Protein AF-A0A370MFU5-F1 (afdb_monomer_lite)

Organism: Acinetobacter baumannii (NCBI:txid470)

Radius of gyration: 20.23 Å; chains: 1; bounding box: 50×30×46 Å

pLDDT: mean 75.56, std 7.23, range [51.0, 90.56]

Secondary structure (DSSP, 8-state):
--HHHHHHHHHHHHHHHHTTSS----SS--HHHHHHHHHHHHTTTTHHHHHHHHHHHHHHHHHHHHHTT-

Structure (mmCIF, N/CA/C/O backbone):
data_AF-A0A370MFU5-F1
#
_entry.id   AF-A0A370MFU5-F1
#
loop_
_atom_site.group_PDB
_atom_site.id
_atom_site.type_symbol
_atom_site.label_atom_id
_atom_site.label_alt_id
_atom_site.label_comp_id
_atom_site.label_asym_id
_atom_site.label_entity_id
_atom_site.label_seq_id
_atom_site.pdbx_PDB_ins_code
_atom_site.Cartn_x
_atom_site.Cartn_y
_atom_site.Cartn_z
_atom_site.occupancy
_atom_site.B_iso_or_equiv
_atom_site.auth_seq_id
_atom_site.auth_comp_id
_atom_site.auth_asym_id
_atom_site.auth_atom_id
_atom_site.pdbx_PDB_model_num
ATOM 1 N N . MET A 1 1 ? -9.877 6.206 23.425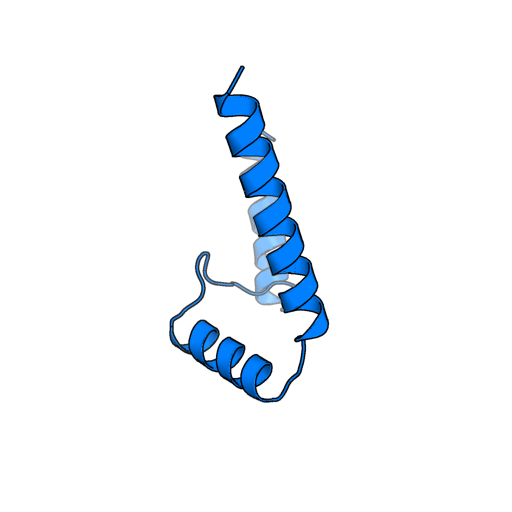 1.00 68.12 1 MET A N 1
ATOM 2 C CA . MET A 1 1 ? -10.986 5.224 23.459 1.00 68.12 1 MET A CA 1
ATOM 3 C C . MET A 1 1 ? -10.613 4.076 24.386 1.00 68.12 1 MET A C 1
ATOM 5 O O . MET A 1 1 ? -9.588 3.436 24.158 1.00 68.12 1 MET A O 1
ATOM 9 N N . ASN A 1 2 ? -11.387 3.851 25.447 1.00 90.56 2 ASN A N 1
ATOM 10 C CA . ASN A 1 2 ? -11.133 2.766 26.400 1.00 90.56 2 ASN A CA 1
ATOM 11 C C . ASN A 1 2 ? -11.587 1.399 25.840 1.00 90.56 2 ASN A C 1
ATOM 13 O O . ASN A 1 2 ? -12.263 1.327 24.811 1.00 90.56 2 ASN A O 1
ATOM 17 N N . ILE A 1 3 ? -11.225 0.303 26.515 1.00 84.62 3 ILE A N 1
ATOM 18 C CA . ILE A 1 3 ? -11.524 -1.068 26.056 1.00 84.62 3 ILE A CA 1
ATOM 19 C C . ILE A 1 3 ? -13.036 -1.318 25.918 1.00 84.62 3 ILE A C 1
ATOM 21 O O . ILE A 1 3 ? -13.463 -1.957 24.957 1.00 84.62 3 ILE A O 1
ATOM 25 N N . LYS A 1 4 ? -13.859 -0.790 26.834 1.00 83.38 4 LYS A N 1
ATOM 26 C CA . LYS A 1 4 ? -15.323 -0.947 26.795 1.00 83.38 4 LYS A CA 1
ATOM 27 C C . LYS A 1 4 ? -15.930 -0.232 25.585 1.00 83.38 4 LYS A C 1
ATOM 29 O O . LYS A 1 4 ? -16.763 -0.806 24.893 1.00 83.38 4 LYS A O 1
ATOM 34 N N . GLN A 1 5 ? -15.449 0.972 25.283 1.00 85.94 5 GLN A N 1
ATOM 35 C CA . GLN A 1 5 ? -15.849 1.737 24.103 1.00 85.94 5 GLN A CA 1
ATOM 36 C C . GLN A 1 5 ? -15.459 1.007 22.809 1.00 85.94 5 GLN A C 1
ATOM 38 O O . GLN A 1 5 ? -16.292 0.884 21.916 1.00 85.94 5 GLN A O 1
ATOM 43 N N . LYS A 1 6 ? -14.235 0.456 22.723 1.00 77.62 6 LYS A N 1
ATOM 44 C CA . LYS A 1 6 ? -13.782 -0.336 21.559 1.00 77.62 6 LYS A CA 1
ATOM 45 C C . LYS A 1 6 ? -14.671 -1.558 21.301 1.00 77.62 6 LYS A C 1
ATOM 47 O O . LYS A 1 6 ? -15.033 -1.810 20.160 1.00 77.62 6 LYS A O 1
ATOM 52 N N . ARG A 1 7 ? -15.061 -2.289 22.352 1.00 77.38 7 ARG A N 1
ATOM 53 C CA . ARG A 1 7 ? -15.957 -3.455 22.229 1.00 77.38 7 ARG A CA 1
ATOM 54 C C . ARG A 1 7 ? -17.370 -3.082 21.776 1.00 77.38 7 ARG A C 1
ATOM 56 O O . ARG A 1 7 ? -17.945 -3.809 20.981 1.00 77.38 7 ARG A O 1
ATOM 63 N N . ALA A 1 8 ? -17.912 -1.957 22.243 1.00 81.94 8 ALA A N 1
ATOM 64 C CA . ALA A 1 8 ? -19.233 -1.492 21.812 1.00 81.94 8 ALA A CA 1
ATOM 65 C C . ALA A 1 8 ? -19.257 -1.099 20.323 1.00 81.94 8 ALA A C 1
ATOM 67 O O . ALA A 1 8 ? -20.262 -1.292 19.645 1.00 81.94 8 ALA A O 1
ATOM 68 N N . GLN A 1 9 ? -18.140 -0.572 19.814 1.00 79.56 9 GLN A N 1
ATOM 69 C CA . GLN A 1 9 ? -17.995 -0.215 18.404 1.00 79.56 9 GLN A CA 1
ATOM 70 C C . GLN A 1 9 ? -17.776 -1.443 17.505 1.00 79.56 9 GLN A C 1
ATOM 72 O O . GLN A 1 9 ? -18.278 -1.468 16.386 1.00 79.56 9 GLN A O 1
ATOM 77 N N . PHE A 1 10 ? -17.129 -2.491 18.026 1.00 79.25 10 PHE A N 1
ATOM 78 C CA . PHE A 1 10 ? -16.837 -3.721 17.286 1.00 79.25 10 PHE A CA 1
ATOM 79 C C . PHE A 1 10 ? -18.083 -4.384 16.678 1.00 79.25 10 PHE A C 1
ATOM 81 O O . PHE A 1 10 ? -18.032 -4.813 15.533 1.00 79.25 10 PHE A O 1
ATOM 88 N N . ALA A 1 11 ? -19.214 -4.422 17.393 1.00 79.50 11 ALA A N 1
ATOM 89 C CA . ALA A 1 11 ? -20.457 -4.992 16.860 1.00 79.50 11 ALA A CA 1
ATOM 90 C C . ALA A 1 11 ? -20.948 -4.255 15.597 1.00 79.50 11 ALA A C 1
ATOM 92 O O . ALA A 1 11 ? -21.287 -4.890 14.60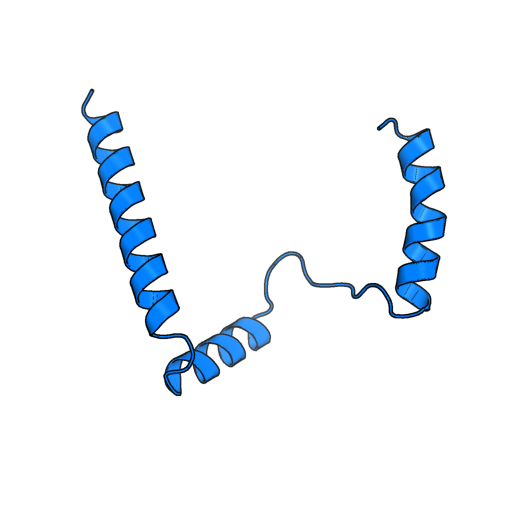7 1.00 79.50 11 ALA A O 1
ATOM 93 N N . LYS A 1 12 ? -20.885 -2.916 15.594 1.00 77.94 12 LYS A N 1
ATOM 94 C CA . LYS A 1 12 ? -21.260 -2.095 14.429 1.00 77.94 12 LYS A CA 1
ATOM 95 C C . LYS A 1 12 ? -20.300 -2.282 13.256 1.00 77.94 12 LYS A C 1
ATOM 97 O O . LYS A 1 12 ? -20.705 -2.191 12.103 1.00 77.94 12 LYS A O 1
ATOM 102 N N . ASP A 1 13 ? -19.023 -2.507 13.549 1.00 79.19 13 ASP A N 1
ATOM 103 C CA . ASP A 1 13 ? -18.007 -2.727 12.522 1.00 79.19 13 ASP A CA 1
ATOM 104 C C . ASP A 1 13 ? -18.150 -4.124 11.881 1.00 79.19 13 ASP A C 1
ATOM 106 O O . ASP A 1 13 ? -17.842 -4.283 10.701 1.00 79.19 13 ASP A O 1
ATOM 110 N N . ILE A 1 14 ? -18.680 -5.113 12.617 1.00 82.56 14 ILE A N 1
ATOM 111 C CA . ILE A 1 14 ? -19.053 -6.431 12.076 1.00 82.56 14 ILE A CA 1
ATOM 112 C C . ILE A 1 14 ? -20.257 -6.325 11.137 1.00 82.56 14 ILE A C 1
ATOM 114 O O . ILE A 1 14 ? -20.205 -6.892 10.050 1.00 82.56 14 ILE A O 1
ATOM 118 N N . ASP A 1 15 ? -21.297 -5.567 11.491 1.00 83.06 15 ASP A N 1
ATOM 119 C CA . ASP A 1 15 ? -22.455 -5.378 10.602 1.00 83.06 15 ASP A CA 1
ATOM 120 C C . ASP A 1 15 ? -22.041 -4.744 9.264 1.00 83.06 15 ASP A C 1
ATOM 122 O O . ASP A 1 15 ? -22.499 -5.155 8.197 1.00 83.06 15 ASP A O 1
ATOM 126 N N . LYS A 1 16 ? -21.099 -3.794 9.300 1.00 78.12 16 LYS A N 1
ATOM 127 C CA . LYS A 1 16 ? -20.489 -3.196 8.099 1.00 78.12 16 LYS A CA 1
ATOM 128 C C . LYS A 1 16 ? -19.637 -4.181 7.302 1.00 78.12 16 LYS A C 1
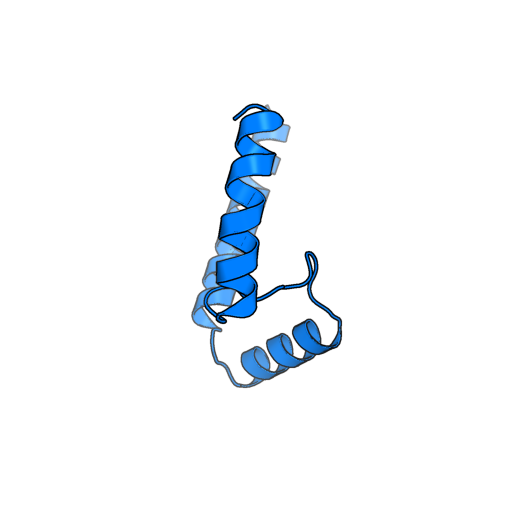ATOM 130 O O . LYS A 1 16 ? -19.596 -4.119 6.079 1.00 78.12 16 LYS A O 1
ATOM 135 N N . LEU A 1 17 ? -18.961 -5.108 7.976 1.00 77.81 17 LEU A N 1
ATOM 136 C CA . LEU A 1 17 ? -18.221 -6.166 7.297 1.00 77.81 17 LEU A CA 1
ATOM 137 C C . LEU A 1 17 ? -19.163 -7.144 6.580 1.00 77.81 17 LEU A C 1
ATOM 139 O O . LEU A 1 17 ? -18.904 -7.515 5.440 1.00 77.81 17 LEU A O 1
ATOM 143 N N . VAL A 1 18 ? -20.260 -7.546 7.227 1.00 82.88 18 VAL A N 1
ATOM 144 C CA . VAL A 1 18 ? -21.225 -8.513 6.672 1.00 82.88 18 VAL A CA 1
ATOM 145 C C . VAL A 1 18 ? -22.081 -7.898 5.562 1.00 82.88 18 VAL A C 1
ATOM 147 O O . VAL A 1 18 ? -22.391 -8.576 4.587 1.00 82.88 18 VAL A O 1
ATOM 150 N N . SER A 1 19 ? -22.432 -6.615 5.673 1.00 87.69 19 SER A N 1
ATOM 151 C CA . SER A 1 19 ? -23.161 -5.877 4.627 1.00 87.69 19 SER A CA 1
ATOM 152 C C . SER A 1 19 ? -22.315 -5.560 3.388 1.00 87.69 19 SER A C 1
ATOM 154 O O . SER A 1 19 ? -22.865 -5.133 2.376 1.00 87.69 19 SER A O 1
ATOM 156 N N . GLY A 1 20 ? -20.999 -5.800 3.440 1.00 76.12 20 GLY A N 1
ATOM 157 C CA . GLY A 1 20 ? -20.075 -5.531 2.338 1.00 76.12 20 GLY A CA 1
ATOM 158 C C . GLY A 1 20 ? -19.547 -4.095 2.294 1.00 76.12 20 GLY A C 1
ATOM 159 O O . GLY A 1 20 ? -18.749 -3.780 1.413 1.00 76.12 20 GLY A O 1
ATOM 160 N N . ASP A 1 21 ? -19.923 -3.245 3.255 1.00 75.81 21 ASP A N 1
ATOM 161 C CA . ASP A 1 21 ? -19.379 -1.890 3.395 1.00 75.81 21 ASP A CA 1
ATOM 162 C C . ASP A 1 21 ? -17.876 -1.913 3.725 1.00 75.81 21 ASP A C 1
ATOM 164 O O . ASP A 1 21 ? -17.142 -0.999 3.342 1.00 75.81 21 ASP A O 1
ATOM 168 N N . TYR A 1 22 ? -17.400 -2.954 4.425 1.00 71.38 22 TYR A N 1
ATOM 169 C CA . TYR A 1 22 ? -15.984 -3.183 4.732 1.00 71.38 22 TYR A CA 1
ATOM 170 C C . TYR A 1 22 ? -15.442 -4.463 4.087 1.00 71.38 22 TYR A C 1
ATOM 172 O O . TYR A 1 22 ? -16.135 -5.465 3.955 1.00 71.38 22 TYR A O 1
ATOM 180 N N . VAL A 1 23 ? -14.149 -4.442 3.748 1.00 74.88 23 VAL A N 1
ATOM 181 C CA . VAL A 1 23 ? -13.404 -5.597 3.229 1.00 74.88 23 VAL A CA 1
ATOM 182 C C . VAL A 1 23 ? -12.192 -5.854 4.118 1.00 74.88 23 VAL A C 1
ATOM 184 O O . VAL A 1 23 ? -11.476 -4.925 4.501 1.00 74.88 23 VAL A O 1
ATOM 187 N N . LEU A 1 24 ? -11.942 -7.124 4.444 1.00 74.75 24 LEU A N 1
ATOM 188 C CA . LEU A 1 24 ? -10.729 -7.530 5.149 1.00 74.75 24 LEU A CA 1
ATOM 189 C C . LEU A 1 24 ? -9.560 -7.597 4.169 1.00 74.75 24 LEU A C 1
ATOM 191 O O . LEU A 1 24 ? -9.588 -8.353 3.201 1.00 74.75 24 LEU A O 1
ATOM 195 N N . VAL A 1 25 ? -8.509 -6.832 4.456 1.00 76.38 25 VAL A N 1
ATOM 196 C CA . VAL A 1 25 ? -7.289 -6.798 3.648 1.00 76.38 25 VAL A CA 1
ATOM 197 C C . VAL A 1 25 ? -6.106 -7.265 4.502 1.00 76.38 25 VAL A C 1
ATOM 199 O O . VAL A 1 25 ? -5.998 -6.865 5.668 1.00 76.38 25 VAL A O 1
ATOM 202 N N . PRO A 1 26 ? -5.202 -8.105 3.968 1.00 73.50 26 PRO A N 1
ATOM 203 C CA . PRO A 1 26 ? -3.978 -8.486 4.661 1.00 73.50 26 PRO A CA 1
ATOM 204 C C . PRO A 1 26 ? -3.150 -7.267 5.091 1.00 73.50 26 PRO A C 1
ATOM 206 O O . PRO A 1 26 ? -2.984 -6.312 4.337 1.00 73.50 26 PRO A O 1
ATOM 209 N N . LYS A 1 27 ? -2.558 -7.315 6.294 1.00 79.81 27 LYS A N 1
ATOM 210 C CA . LYS A 1 27 ? -1.678 -6.235 6.795 1.00 79.81 27 LYS A CA 1
ATOM 211 C C . LYS A 1 27 ? -0.416 -6.034 5.952 1.00 79.81 27 LYS A C 1
ATOM 213 O O . LYS A 1 27 ? 0.181 -4.962 5.989 1.00 79.81 27 LYS A O 1
ATOM 218 N N . LYS A 1 28 ? 0.025 -7.080 5.255 1.00 77.56 28 LYS A N 1
ATOM 219 C CA . LYS A 1 28 ? 1.123 -7.043 4.290 1.00 77.56 28 LYS A CA 1
ATOM 220 C C . LYS A 1 28 ? 0.613 -7.616 2.970 1.00 77.56 28 LYS A C 1
ATOM 222 O O . LYS A 1 28 ? -0.152 -8.579 3.019 1.00 77.56 28 LYS A O 1
ATOM 227 N N . PRO A 1 29 ? 1.023 -7.058 1.822 1.00 80.06 29 PRO A N 1
ATOM 228 C CA . PRO A 1 29 ? 0.603 -7.570 0.527 1.00 80.06 29 PRO A CA 1
ATOM 229 C C . PRO A 1 29 ? 1.072 -9.016 0.346 1.00 80.06 29 PRO A C 1
ATOM 231 O O . PRO A 1 29 ? 2.167 -9.384 0.779 1.00 80.06 29 PRO A O 1
ATOM 234 N N . THR A 1 30 ? 0.235 -9.836 -0.286 1.00 84.56 30 THR A N 1
ATOM 235 C CA . THR A 1 30 ? 0.621 -11.197 -0.673 1.00 84.56 30 THR A CA 1
ATOM 236 C C . THR A 1 30 ? 1.571 -11.149 -1.868 1.00 84.56 30 THR A C 1
ATOM 238 O O . THR A 1 30 ? 1.658 -10.144 -2.576 1.00 84.56 30 THR A O 1
ATOM 241 N N . GLN A 1 31 ? 2.278 -12.248 -2.127 1.00 85.50 31 GLN A N 1
ATOM 242 C CA . GLN A 1 31 ? 3.194 -12.322 -3.265 1.00 85.50 31 GLN A CA 1
ATOM 243 C C . GLN A 1 31 ? 2.473 -12.128 -4.607 1.00 85.50 31 GLN A C 1
ATOM 245 O O . GLN A 1 31 ? 2.972 -11.421 -5.475 1.00 85.50 31 GLN A O 1
ATOM 250 N N . GLU A 1 32 ? 1.263 -12.664 -4.746 1.00 84.25 32 GLU A N 1
ATOM 251 C CA . GLU A 1 32 ? 0.413 -12.473 -5.925 1.00 84.25 32 GLU A CA 1
ATOM 252 C C . GLU A 1 32 ? -0.012 -11.008 -6.118 1.00 84.25 32 GLU A C 1
ATOM 254 O O . GLU A 1 32 ? 0.032 -10.494 -7.237 1.00 84.25 32 GLU A O 1
ATOM 259 N N . MET A 1 33 ? -0.347 -10.297 -5.031 1.00 81.12 33 MET A N 1
ATOM 260 C CA . MET A 1 33 ? -0.654 -8.861 -5.086 1.00 81.12 33 MET A CA 1
ATOM 261 C C . MET A 1 33 ? 0.563 -8.044 -5.528 1.00 81.12 33 MET A C 1
ATOM 263 O O . MET A 1 33 ? 0.424 -7.102 -6.307 1.00 81.12 33 MET A O 1
ATOM 267 N N . ILE A 1 34 ? 1.760 -8.414 -5.060 1.00 82.44 34 ILE A N 1
ATOM 268 C CA . ILE A 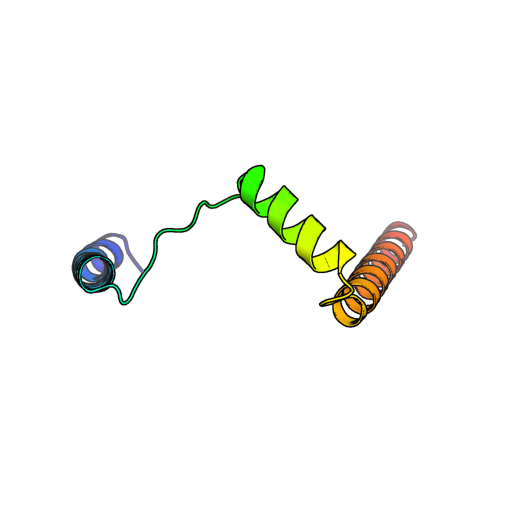1 34 ? 3.013 -7.770 -5.472 1.00 82.44 34 ILE A CA 1
ATOM 269 C C . ILE A 1 34 ? 3.254 -8.002 -6.968 1.00 82.44 34 ILE A C 1
ATOM 271 O O . ILE A 1 34 ? 3.484 -7.041 -7.700 1.00 82.44 34 ILE A O 1
ATOM 275 N N . VAL A 1 35 ? 3.157 -9.250 -7.437 1.00 81.69 35 VAL A N 1
ATOM 276 C CA . VAL A 1 35 ? 3.358 -9.612 -8.852 1.00 81.69 35 VAL A CA 1
ATOM 277 C C . VAL A 1 35 ? 2.351 -8.899 -9.756 1.00 81.69 35 VAL A C 1
ATOM 279 O O . VAL A 1 35 ? 2.742 -8.312 -10.764 1.00 81.69 35 VAL A O 1
ATOM 282 N N . SER A 1 36 ? 1.077 -8.868 -9.366 1.00 75.50 36 SER A N 1
ATOM 283 C CA . SER A 1 36 ? 0.025 -8.165 -10.109 1.00 75.50 36 SER A CA 1
ATOM 284 C C . SER A 1 36 ? 0.280 -6.657 -10.166 1.00 75.50 36 SER A C 1
ATOM 286 O O . SER A 1 36 ? 0.135 -6.040 -11.220 1.00 75.50 36 SER A O 1
ATOM 288 N N . GLY A 1 37 ? 0.734 -6.059 -9.060 1.00 76.00 37 GLY A N 1
ATOM 289 C CA . GLY A 1 37 ? 1.136 -4.653 -9.026 1.00 76.00 37 GLY A CA 1
ATOM 290 C C . GLY A 1 37 ? 2.308 -4.353 -9.965 1.00 76.00 37 GLY A C 1
ATOM 291 O O . GLY A 1 37 ? 2.276 -3.360 -10.689 1.00 76.00 37 GLY A O 1
ATOM 292 N N . LEU A 1 38 ? 3.317 -5.228 -10.010 1.00 79.50 38 LEU A N 1
ATOM 293 C CA . LEU A 1 38 ? 4.455 -5.097 -10.928 1.00 79.50 38 LEU A CA 1
ATOM 294 C C . LEU A 1 38 ? 4.035 -5.232 -12.399 1.00 79.50 38 LEU A C 1
ATOM 296 O O . LEU A 1 38 ? 4.547 -4.495 -13.241 1.00 79.50 38 LEU A O 1
ATOM 300 N N . ALA A 1 39 ? 3.080 -6.112 -12.710 1.00 76.44 39 ALA A N 1
ATOM 301 C CA . ALA A 1 39 ? 2.547 -6.263 -14.063 1.00 76.44 39 ALA A CA 1
ATOM 302 C C . ALA A 1 39 ? 1.863 -4.976 -14.561 1.00 76.44 39 ALA A C 1
ATOM 304 O O . ALA A 1 39 ? 2.108 -4.555 -15.688 1.00 76.44 39 ALA A O 1
ATOM 305 N N . VAL A 1 40 ? 1.090 -4.294 -13.707 1.00 71.31 40 VAL A N 1
ATOM 306 C CA . VAL A 1 40 ? 0.474 -2.988 -14.030 1.00 71.31 40 VAL A CA 1
ATOM 307 C C . VAL A 1 40 ? 1.532 -1.901 -14.258 1.00 71.31 40 VAL A C 1
ATOM 309 O O . VAL A 1 40 ? 1.405 -1.070 -15.156 1.00 71.31 40 VAL A O 1
ATOM 312 N N . ILE A 1 41 ? 2.617 -1.913 -13.483 1.00 70.56 41 ILE A N 1
ATOM 313 C CA . ILE A 1 41 ? 3.733 -0.975 -13.679 1.00 70.56 41 ILE A CA 1
ATOM 314 C C . ILE A 1 41 ? 4.432 -1.227 -15.022 1.00 70.56 41 ILE A C 1
ATOM 316 O O . ILE A 1 41 ? 4.801 -0.276 -15.719 1.00 70.56 41 ILE A O 1
ATOM 320 N N . ALA A 1 42 ? 4.594 -2.495 -15.410 1.00 72.25 42 ALA A N 1
ATOM 321 C CA . ALA A 1 42 ? 5.208 -2.873 -16.679 1.0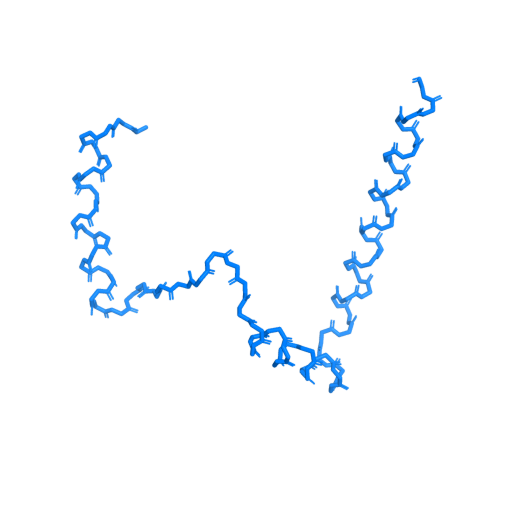0 72.25 42 ALA A CA 1
ATOM 322 C C . ALA A 1 42 ? 4.413 -2.360 -17.894 1.00 72.25 42 ALA A C 1
ATOM 324 O O . ALA A 1 42 ? 5.018 -2.025 -18.911 1.00 72.25 42 ALA A O 1
ATOM 325 N N . THR A 1 43 ? 3.088 -2.194 -17.776 1.00 74.06 43 THR A N 1
ATOM 326 C CA . THR A 1 43 ? 2.254 -1.582 -18.828 1.00 74.06 43 THR A CA 1
ATOM 327 C C . THR A 1 43 ? 2.333 -0.050 -18.860 1.00 74.06 43 THR A C 1
ATOM 329 O O . THR A 1 43 ? 1.646 0.584 -19.656 1.00 74.06 43 THR A O 1
ATOM 332 N N . GLY A 1 44 ? 3.160 0.568 -18.009 1.00 66.19 44 GLY A N 1
ATOM 333 C CA . GLY A 1 44 ? 3.366 2.016 -17.952 1.00 66.19 44 GLY A CA 1
ATOM 334 C C . GLY A 1 44 ? 2.345 2.777 -17.103 1.00 66.19 44 GLY A C 1
ATOM 335 O O . GLY A 1 44 ? 2.510 3.980 -16.901 1.00 66.19 44 GLY A O 1
ATOM 336 N N . ILE A 1 45 ? 1.336 2.099 -16.550 1.00 62.66 45 ILE A N 1
ATOM 337 C CA . ILE A 1 45 ? 0.339 2.720 -15.674 1.00 62.66 45 ILE A CA 1
ATOM 338 C C . ILE A 1 45 ? 1.009 3.066 -14.336 1.00 62.66 45 ILE A C 1
ATOM 340 O O . ILE A 1 45 ? 1.573 2.209 -13.658 1.00 62.66 45 ILE A O 1
ATOM 344 N N . GLY A 1 46 ? 0.961 4.344 -13.949 1.00 60.72 46 GLY A N 1
ATOM 345 C CA . GLY A 1 46 ? 1.532 4.822 -12.685 1.00 60.72 46 GLY A CA 1
ATOM 346 C C . GLY A 1 46 ? 3.034 5.132 -12.715 1.00 60.72 46 GLY A C 1
ATOM 347 O O . GLY A 1 46 ? 3.593 5.429 -11.656 1.00 60.72 46 GLY A O 1
ATOM 348 N N . LYS A 1 47 ? 3.689 5.133 -13.889 1.00 64.19 47 LYS A N 1
ATOM 349 C CA . LYS A 1 47 ? 5.094 5.572 -14.039 1.00 64.19 47 LYS A CA 1
ATOM 350 C C . LYS A 1 47 ? 5.343 6.965 -13.444 1.00 64.19 47 LYS A C 1
ATOM 352 O O . LYS A 1 47 ? 6.315 7.141 -12.713 1.00 64.19 47 LYS A O 1
ATOM 357 N N . GLU A 1 48 ? 4.413 7.899 -13.642 1.00 66.31 48 GLU A N 1
ATOM 358 C CA . GLU A 1 48 ? 4.458 9.260 -13.071 1.00 66.31 48 GLU A CA 1
ATOM 359 C C . GLU A 1 48 ? 4.535 9.244 -11.526 1.00 66.31 48 GLU A C 1
ATOM 361 O O . GLU A 1 48 ? 5.282 9.994 -10.888 1.00 66.31 48 GLU A O 1
ATOM 366 N N . HIS A 1 49 ? 3.778 8.334 -10.900 1.00 66.44 49 HIS A N 1
ATOM 367 C CA . HIS A 1 49 ? 3.743 8.166 -9.448 1.00 66.44 49 HIS A CA 1
ATOM 368 C C . HIS A 1 49 ? 4.998 7.472 -8.914 1.00 66.44 49 HIS A C 1
ATOM 370 O O . HIS A 1 49 ? 5.411 7.765 -7.791 1.00 66.44 49 HIS A O 1
ATOM 376 N N . ILE A 1 50 ? 5.610 6.568 -9.685 1.00 65.75 50 ILE A N 1
ATOM 377 C CA . ILE A 1 50 ? 6.879 5.924 -9.314 1.00 65.75 50 ILE A CA 1
ATOM 378 C C . ILE A 1 50 ? 7.995 6.956 -9.297 1.00 65.75 50 ILE A C 1
ATOM 380 O O . ILE A 1 50 ? 8.688 7.052 -8.290 1.00 65.75 50 ILE A O 1
ATOM 384 N N . ILE A 1 51 ? 8.123 7.766 -10.351 1.00 66.94 51 ILE A N 1
ATOM 385 C CA . ILE A 1 51 ? 9.126 8.837 -10.416 1.00 66.94 51 ILE A CA 1
ATOM 386 C C . ILE A 1 51 ? 8.964 9.772 -9.211 1.00 66.94 51 ILE A C 1
ATOM 388 O O . ILE A 1 51 ? 9.917 9.997 -8.468 1.00 66.94 51 ILE A O 1
ATOM 392 N N . THR A 1 52 ? 7.732 10.208 -8.930 1.00 72.31 52 THR A N 1
ATOM 393 C CA . THR A 1 52 ? 7.431 11.066 -7.772 1.00 72.31 52 THR A CA 1
ATOM 394 C C . THR A 1 52 ? 7.788 10.405 -6.431 1.00 72.31 52 THR A C 1
ATOM 396 O O . THR A 1 52 ? 8.309 11.061 -5.530 1.00 72.31 52 THR A O 1
ATOM 399 N N . LYS A 1 53 ? 7.518 9.103 -6.259 1.00 71.88 53 LYS A N 1
ATOM 400 C CA . LYS A 1 53 ? 7.848 8.367 -5.024 1.00 71.88 53 LYS A CA 1
ATOM 401 C C . LYS A 1 53 ? 9.348 8.115 -4.869 1.00 71.88 53 LYS A C 1
ATOM 403 O O . LYS A 1 53 ? 9.838 8.165 -3.746 1.00 71.88 53 LYS A O 1
ATOM 408 N N . VAL A 1 54 ? 10.063 7.867 -5.966 1.00 68.81 54 VAL A N 1
ATOM 409 C CA . VAL A 1 54 ? 11.523 7.699 -5.972 1.00 68.81 54 VAL A CA 1
ATOM 410 C C . VAL A 1 54 ? 12.206 9.010 -5.594 1.00 68.81 54 VAL A C 1
ATOM 412 O O . VAL A 1 54 ? 13.056 8.991 -4.709 1.00 68.81 54 VAL A O 1
ATOM 415 N N . ILE A 1 55 ? 11.776 10.141 -6.167 1.00 74.31 55 ILE A N 1
ATOM 416 C CA . ILE A 1 55 ? 12.281 11.475 -5.799 1.00 74.31 55 ILE A CA 1
ATOM 417 C C . ILE A 1 55 ? 12.067 11.732 -4.302 1.00 74.31 55 ILE A C 1
ATOM 419 O O . ILE A 1 55 ? 13.024 12.030 -3.598 1.00 74.31 55 ILE A O 1
ATOM 423 N N . LYS A 1 56 ? 10.860 11.487 -3.775 1.00 73.06 56 LYS A N 1
ATOM 424 C CA . LYS A 1 56 ? 10.578 11.656 -2.337 1.00 73.06 56 LYS A CA 1
ATOM 425 C C . LYS A 1 56 ? 11.387 10.729 -1.427 1.00 73.06 56 LYS A C 1
ATOM 427 O O . LYS A 1 56 ? 11.709 11.103 -0.304 1.00 73.06 56 LYS A O 1
ATOM 432 N N . CYS A 1 57 ? 11.680 9.503 -1.862 1.00 69.88 57 CYS A N 1
ATOM 433 C CA . CYS A 1 57 ? 12.586 8.623 -1.121 1.00 69.88 57 CYS A CA 1
ATOM 434 C C . CYS A 1 57 ? 14.010 9.180 -1.118 1.00 69.88 57 CYS A C 1
ATOM 436 O O . CYS A 1 57 ? 14.654 9.170 -0.075 1.00 69.88 57 CYS A O 1
ATOM 438 N N . TRP A 1 58 ? 14.478 9.682 -2.259 1.00 71.62 58 TRP A N 1
ATOM 439 C CA . TRP A 1 58 ? 15.799 10.288 -2.379 1.00 71.62 58 TRP A CA 1
ATOM 440 C C . TRP A 1 58 ? 15.931 11.531 -1.492 1.00 71.62 58 TRP A C 1
ATOM 442 O O . TRP A 1 58 ? 16.901 11.643 -0.750 1.00 71.62 58 TRP A O 1
ATOM 452 N N . GLU A 1 59 ? 14.943 12.426 -1.506 1.00 80.88 59 GLU A N 1
ATOM 453 C CA . GLU A 1 59 ? 14.891 13.613 -0.639 1.00 80.88 59 GLU A CA 1
ATOM 454 C C . GLU A 1 59 ? 15.008 13.227 0.841 1.00 80.88 59 GLU A C 1
ATOM 456 O O . GLU A 1 59 ? 15.873 13.740 1.542 1.00 80.88 59 GLU A O 1
ATOM 461 N N . LYS A 1 60 ? 14.240 12.227 1.291 1.00 77.69 60 LYS A N 1
ATOM 462 C CA . LYS A 1 60 ? 14.326 11.719 2.670 1.00 77.69 60 LYS A CA 1
ATOM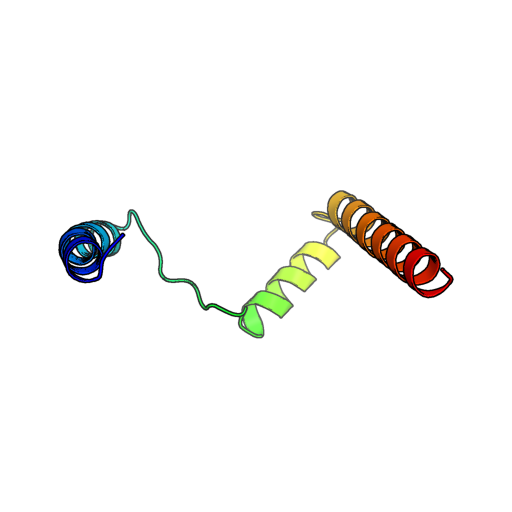 463 C C . LYS A 1 60 ? 15.683 11.111 3.017 1.00 77.69 60 LYS A C 1
ATOM 465 O O . LYS A 1 60 ? 16.116 11.195 4.162 1.00 77.69 60 LYS A O 1
ATOM 470 N N . MET A 1 61 ? 16.346 10.460 2.059 1.00 74.19 61 MET A N 1
ATOM 471 C CA . MET A 1 61 ? 17.700 9.940 2.267 1.00 74.19 61 MET A CA 1
ATOM 472 C C . MET A 1 61 ? 18.720 11.073 2.407 1.00 74.19 61 MET A C 1
ATOM 474 O O . MET A 1 61 ? 19.633 10.955 3.221 1.00 74.19 61 MET A O 1
ATOM 478 N N . LEU A 1 62 ? 18.560 12.164 1.651 1.00 83.56 62 LEU A N 1
ATOM 479 C CA . LEU A 1 62 ? 19.406 13.354 1.773 1.00 83.56 62 LEU A CA 1
ATOM 480 C C . LEU A 1 62 ? 19.191 14.062 3.113 1.00 83.56 62 LEU A C 1
ATOM 482 O O . LEU A 1 62 ? 20.173 14.365 3.782 1.00 83.56 62 LEU A O 1
ATOM 486 N N . GLU A 1 63 ? 17.938 14.256 3.532 1.00 85.19 63 GLU A N 1
ATOM 487 C CA . GLU A 1 63 ? 17.596 14.827 4.843 1.00 85.19 63 GLU A CA 1
ATOM 488 C C . GLU A 1 63 ? 18.239 14.020 5.979 1.00 85.19 63 GLU A C 1
ATOM 490 O O . GLU A 1 63 ? 18.975 14.573 6.794 1.00 85.19 63 GLU A O 1
ATOM 495 N N . ALA A 1 64 ? 18.066 12.694 5.975 1.00 73.88 64 ALA A N 1
ATOM 496 C CA . ALA A 1 64 ? 18.651 11.816 6.987 1.00 73.88 64 ALA A CA 1
ATOM 497 C C . ALA A 1 64 ? 20.193 11.845 6.995 1.00 73.88 64 ALA A C 1
ATOM 499 O O . ALA A 1 64 ? 20.810 11.776 8.057 1.00 73.88 64 ALA A O 1
ATOM 500 N N . ALA A 1 65 ? 20.834 11.950 5.826 1.00 75.12 65 ALA A N 1
ATOM 501 C CA . ALA A 1 65 ? 22.291 12.068 5.731 1.00 75.12 65 ALA A CA 1
ATOM 502 C C . ALA A 1 65 ? 22.803 13.416 6.266 1.00 75.12 65 ALA A C 1
ATOM 504 O O . ALA A 1 65 ? 23.882 13.486 6.861 1.00 75.12 65 ALA A O 1
ATOM 505 N N . GLN A 1 66 ? 22.027 14.480 6.065 1.00 74.06 66 GLN A N 1
ATOM 506 C CA . GLN A 1 66 ? 22.351 15.824 6.523 1.00 74.06 66 GLN A CA 1
ATOM 507 C C . GLN A 1 66 ? 22.177 15.949 8.042 1.00 74.06 66 GLN A C 1
ATOM 509 O O . GLN A 1 66 ? 23.057 16.492 8.702 1.00 74.06 66 GLN A O 1
ATOM 514 N N . GLU A 1 67 ? 21.116 15.364 8.602 1.00 73.38 67 GLU A N 1
ATOM 515 C CA . GLU A 1 67 ? 20.903 15.250 10.053 1.00 73.38 67 GLU A CA 1
ATOM 516 C C . GLU A 1 67 ? 21.993 14.417 10.741 1.00 73.38 67 GLU A C 1
ATOM 518 O O . GLU A 1 67 ? 22.445 14.774 11.823 1.00 73.38 67 GLU A O 1
ATOM 523 N N . ALA A 1 68 ? 22.461 13.338 10.108 1.00 66.50 68 ALA A N 1
ATOM 524 C CA . ALA A 1 68 ? 23.541 12.501 10.638 1.00 66.50 68 ALA A CA 1
ATOM 525 C C . ALA A 1 68 ? 24.929 13.173 10.606 1.00 66.50 68 ALA A C 1
ATOM 527 O O . ALA A 1 68 ? 25.886 12.624 11.152 1.00 66.50 68 ALA A O 1
ATOM 528 N N . SER A 1 69 ? 25.049 14.325 9.939 1.00 60.25 69 SER A N 1
ATOM 529 C CA . SER A 1 69 ? 26.290 15.098 9.815 1.00 60.25 69 SER A CA 1
ATOM 530 C C . SER A 1 69 ? 26.366 16.287 10.791 1.00 60.25 69 SER A C 1
ATOM 532 O O . SER A 1 69 ? 27.326 17.056 10.711 1.00 60.25 69 SER A O 1
ATOM 534 N N . VAL A 1 70 ? 25.369 16.453 11.674 1.00 51.00 70 VAL A N 1
ATOM 535 C CA . VAL A 1 70 ? 25.284 17.502 12.713 1.00 51.00 70 VAL A CA 1
ATOM 536 C C . VAL A 1 70 ? 25.613 16.936 14.090 1.00 51.00 70 VAL A C 1
ATOM 538 O O . VAL A 1 70 ? 25.157 15.813 14.397 1.00 51.00 70 VAL A O 1
#

Foldseek 3Di:
DDPVVVVVVVVVVVVCVVVVVDDDDDPDDDPVRVVVVVVCVVVVPCVVVVVVVVVVVVVVVVVVVVVVVD

Sequence (70 aa):
MNIKQKRAQFAKDIDKLVSGDYVLVPKKPTQEMIVSGLAVIATGIGKEHIITKVIKCWEKMLEAAQEASV